Protein AF-A0A540NH86-F1 (afdb_monomer_lite)

Organism: Malus baccata (NCBI:txid106549)

Secondary structure (DSSP, 8-state):
---GGGSHHHHHHHT-S--PPP--GGG----HHHHT---PPP-----SS-----PPPPTT----PPBPTTT--B--

Structure (mmCIF, N/CA/C/O backbone):
data_AF-A0A540NH86-F1
#
_entry.id   AF-A0A540NH86-F1
#
loop_
_atom_site.group_PDB
_atom_site.id
_atom_site.type_symbol
_atom_site.label_atom_id
_atom_site.label_alt_id
_atom_site.label_comp_id
_atom_site.label_asym_id
_atom_site.label_entity_id
_atom_site.label_seq_id
_atom_site.pdbx_PDB_ins_code
_atom_site.Cartn_x
_atom_site.Cartn_y
_atom_site.Cartn_z
_atom_site.occupancy
_atom_site.B_iso_or_equiv
_atom_site.auth_seq_id
_atom_site.auth_comp_id
_atom_site.auth_asym_id
_atom_site.auth_atom_id
_atom_site.pdbx_PDB_model_num
ATOM 1 N N . MET A 1 1 ? 17.612 -8.132 20.467 1.00 70.75 1 MET A N 1
ATOM 2 C CA . MET A 1 1 ? 18.296 -7.542 19.297 1.00 70.75 1 MET A CA 1
ATOM 3 C C . MET A 1 1 ? 17.497 -7.883 18.052 1.00 70.75 1 MET A C 1
ATOM 5 O O . MET A 1 1 ? 17.041 -9.014 17.952 1.00 70.75 1 MET A O 1
ATOM 9 N N . CYS A 1 2 ? 17.259 -6.917 17.163 1.00 77.62 2 CYS A N 1
ATOM 10 C CA . CYS A 1 2 ? 16.564 -7.157 15.896 1.00 77.62 2 CYS A CA 1
ATOM 11 C C . CYS A 1 2 ? 17.471 -7.920 14.920 1.00 77.62 2 CYS A C 1
ATOM 13 O O . CYS A 1 2 ? 18.685 -7.735 14.940 1.00 77.62 2 CYS A O 1
ATOM 15 N N . SER A 1 3 ? 16.879 -8.767 14.074 1.00 85.31 3 SER A N 1
ATOM 16 C CA . SER A 1 3 ? 17.606 -9.456 13.001 1.00 85.31 3 SER A CA 1
ATOM 17 C C . SER A 1 3 ? 18.208 -8.451 12.010 1.00 85.31 3 SER A C 1
ATOM 19 O O . SER A 1 3 ? 17.611 -7.399 11.766 1.00 85.31 3 SER A O 1
ATOM 21 N N . HIS A 1 4 ? 19.359 -8.787 11.416 1.00 85.75 4 HIS A N 1
ATOM 22 C CA . HIS A 1 4 ? 20.076 -7.922 10.471 1.00 85.75 4 HIS A CA 1
ATOM 23 C C . HIS A 1 4 ? 19.209 -7.456 9.293 1.00 85.75 4 HIS A C 1
ATOM 25 O O . HIS A 1 4 ? 19.393 -6.339 8.821 1.00 85.75 4 HIS A O 1
ATOM 31 N N . TYR A 1 5 ? 18.216 -8.251 8.880 1.00 86.00 5 TYR A N 1
ATOM 32 C CA . TYR A 1 5 ? 17.285 -7.904 7.799 1.00 86.00 5 TYR A CA 1
ATOM 33 C C . TYR A 1 5 ? 16.453 -6.638 8.059 1.00 86.00 5 TYR A C 1
ATOM 35 O O . TYR A 1 5 ? 15.998 -6.010 7.111 1.00 86.00 5 TYR A O 1
ATOM 43 N N . TYR A 1 6 ? 16.263 -6.245 9.321 1.00 89.88 6 TYR A N 1
ATOM 44 C CA . TYR A 1 6 ? 15.405 -5.116 9.704 1.00 89.88 6 TYR A CA 1
ATOM 45 C C . TYR A 1 6 ? 16.198 -3.898 10.191 1.00 89.88 6 TYR A C 1
ATOM 47 O O . TYR A 1 6 ? 15.682 -3.080 10.953 1.00 89.88 6 TYR A O 1
ATOM 55 N N . THR A 1 7 ? 17.464 -3.773 9.789 1.00 93.19 7 THR A N 1
ATOM 56 C CA . THR A 1 7 ? 18.234 -2.550 10.045 1.00 93.19 7 THR A CA 1
ATOM 57 C C . THR A 1 7 ? 17.871 -1.463 9.034 1.00 93.19 7 THR A C 1
ATOM 59 O O . THR A 1 7 ? 17.527 -1.757 7.889 1.00 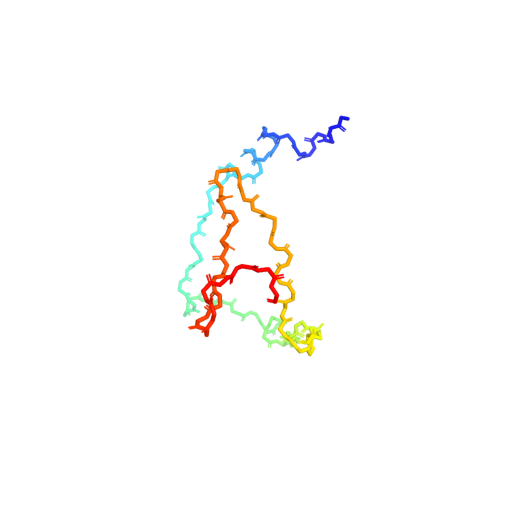93.19 7 THR A O 1
ATOM 62 N N . THR A 1 8 ? 17.992 -0.193 9.431 1.00 92.75 8 THR A N 1
ATOM 63 C CA . THR A 1 8 ? 17.778 0.956 8.533 1.00 92.75 8 THR A CA 1
ATOM 64 C C . THR A 1 8 ? 18.616 0.838 7.264 1.00 92.75 8 THR A C 1
ATOM 66 O O . THR A 1 8 ? 18.128 1.109 6.175 1.00 92.75 8 THR A O 1
ATOM 69 N N . ASN A 1 9 ? 19.859 0.372 7.400 1.00 94.25 9 ASN A N 1
ATOM 70 C CA . ASN A 1 9 ? 20.778 0.225 6.279 1.00 94.25 9 ASN A CA 1
ATOM 71 C C . ASN A 1 9 ? 20.302 -0.855 5.294 1.00 94.25 9 ASN A C 1
ATOM 73 O O . ASN A 1 9 ? 20.312 -0.643 4.087 1.00 94.25 9 ASN A O 1
ATOM 77 N N . SER A 1 10 ? 19.805 -1.987 5.807 1.00 93.44 10 SER A N 1
ATOM 78 C CA . SER A 1 10 ? 19.215 -3.044 4.978 1.00 93.44 10 SER A CA 1
ATOM 79 C C . SER A 1 10 ? 17.979 -2.568 4.218 1.00 93.44 10 SER A C 1
ATOM 81 O O . SER A 1 10 ? 17.826 -2.912 3.051 1.00 93.44 10 SER A O 1
ATOM 83 N N . LEU A 1 11 ? 17.127 -1.750 4.844 1.00 92.19 11 LEU A N 1
ATOM 84 C CA . LEU A 1 11 ? 15.968 -1.165 4.166 1.00 92.19 11 LEU A CA 1
ATOM 85 C C . LEU A 1 11 ? 16.393 -0.172 3.081 1.00 92.19 11 LEU A C 1
ATOM 87 O O . LEU A 1 11 ? 15.872 -0.231 1.976 1.00 92.19 11 LEU A O 1
ATOM 91 N N . VAL A 1 12 ? 17.365 0.700 3.359 1.00 94.62 12 VAL A N 1
ATOM 92 C CA . VAL A 1 12 ? 17.883 1.644 2.356 1.00 94.62 12 VAL A CA 1
ATOM 93 C C . VAL A 1 12 ? 18.431 0.902 1.140 1.00 94.62 12 VAL A C 1
ATOM 95 O O . VAL A 1 12 ? 18.089 1.264 0.025 1.00 94.62 12 VAL A O 1
ATOM 98 N N . ILE A 1 13 ? 19.218 -0.159 1.342 1.00 94.56 13 ILE A N 1
ATOM 99 C CA . ILE A 1 13 ? 19.773 -0.963 0.242 1.00 94.56 13 ILE A CA 1
ATOM 100 C C . ILE A 1 13 ? 18.660 -1.668 -0.545 1.00 94.56 13 ILE A C 1
ATOM 102 O O . ILE A 1 13 ? 18.680 -1.644 -1.771 1.00 94.56 13 ILE A O 1
ATOM 106 N N . ALA A 1 14 ? 17.673 -2.257 0.139 1.00 92.69 14 ALA A N 1
ATOM 107 C CA . ALA A 1 14 ? 16.571 -2.970 -0.511 1.00 92.69 14 ALA A CA 1
ATOM 108 C C . ALA A 1 14 ? 15.701 -2.074 -1.411 1.00 92.69 14 ALA A C 1
ATOM 110 O O . ALA A 1 14 ? 15.123 -2.565 -2.374 1.00 92.69 14 ALA A O 1
ATOM 111 N N . TYR A 1 15 ? 15.618 -0.776 -1.107 1.00 92.38 15 TYR A N 1
ATOM 112 C CA . TYR A 1 15 ? 14.863 0.215 -1.881 1.00 92.38 15 TYR A CA 1
ATOM 113 C C . TYR A 1 15 ? 15.773 1.236 -2.588 1.00 92.38 15 TYR A C 1
ATOM 115 O O . TYR A 1 15 ? 15.307 2.306 -2.972 1.00 92.38 15 TYR A O 1
ATOM 123 N N . ALA A 1 16 ? 17.070 0.944 -2.734 1.00 93.00 16 ALA A N 1
ATOM 124 C CA . ALA A 1 16 ? 18.019 1.854 -3.381 1.00 93.00 16 ALA A CA 1
ATOM 125 C C . ALA A 1 16 ? 17.818 1.922 -4.902 1.00 93.00 16 ALA A C 1
ATOM 127 O O . ALA A 1 16 ? 18.184 2.915 -5.531 1.00 93.00 16 ALA A O 1
ATOM 128 N N . GLU A 1 17 ? 17.261 0.866 -5.493 1.00 92.06 17 GLU A N 1
ATOM 129 C CA . GLU A 1 17 ? 16.975 0.815 -6.922 1.00 92.06 17 GLU A CA 1
ATOM 130 C C . GLU A 1 17 ? 15.798 1.722 -7.297 1.00 92.06 17 GLU A C 1
ATOM 132 O O . GLU A 1 17 ?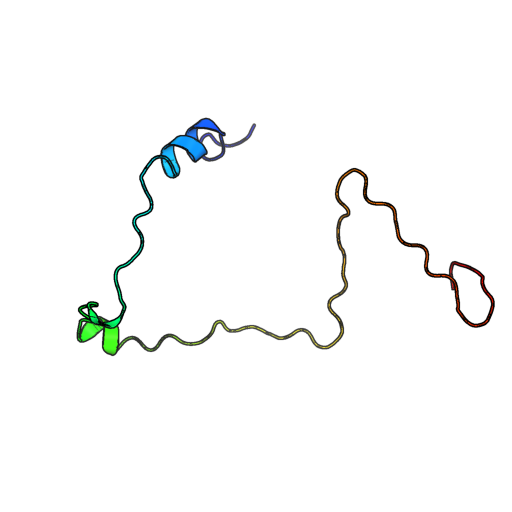 14.826 1.879 -6.554 1.00 92.06 17 GLU A O 1
ATOM 137 N N . ALA A 1 18 ? 15.885 2.324 -8.484 1.00 88.50 18 ALA A N 1
ATOM 138 C CA . ALA A 1 18 ? 14.829 3.175 -9.003 1.00 88.50 18 ALA A CA 1
ATOM 139 C C . ALA A 1 18 ? 13.587 2.338 -9.340 1.00 88.50 18 ALA A C 1
ATOM 141 O O . ALA A 1 18 ? 13.645 1.406 -10.143 1.00 88.50 18 ALA A O 1
ATOM 142 N N . ILE A 1 19 ? 12.446 2.713 -8.762 1.00 85.69 19 ILE A N 1
ATOM 143 C CA . ILE A 1 19 ? 11.149 2.161 -9.148 1.00 85.69 19 ILE A CA 1
ATOM 144 C C . ILE A 1 19 ? 10.726 2.864 -10.436 1.00 85.69 19 ILE A C 1
ATOM 146 O O . ILE A 1 19 ? 10.266 4.007 -10.410 1.00 85.69 19 ILE A O 1
ATOM 150 N N . TRP A 1 20 ? 10.906 2.188 -11.567 1.00 87.38 20 TRP A N 1
ATOM 151 C CA . TRP A 1 20 ? 10.415 2.683 -12.846 1.00 87.38 20 TRP A CA 1
ATOM 152 C C . TRP A 1 20 ? 8.893 2.535 -12.916 1.00 87.38 20 TRP A C 1
ATOM 154 O O . TRP A 1 20 ? 8.366 1.486 -12.533 1.00 87.38 20 TRP A O 1
ATOM 164 N N . PRO A 1 21 ? 8.168 3.564 -13.389 1.00 83.75 21 PRO A N 1
ATOM 165 C CA . PRO A 1 21 ? 6.750 3.417 -13.649 1.00 83.75 21 PRO A CA 1
ATOM 166 C C . PRO A 1 21 ? 6.555 2.332 -14.706 1.00 83.75 21 PRO A C 1
ATOM 168 O O . PRO A 1 21 ? 7.291 2.257 -15.692 1.00 83.75 21 PRO A O 1
ATOM 171 N N . ILE A 1 22 ? 5.554 1.489 -14.486 1.00 85.62 22 ILE A N 1
ATOM 172 C CA . ILE A 1 22 ? 5.106 0.550 -15.507 1.00 85.62 22 ILE A CA 1
ATOM 173 C C . ILE A 1 22 ? 4.523 1.386 -16.658 1.00 85.62 22 ILE A C 1
ATOM 175 O O . ILE A 1 22 ? 3.845 2.385 -16.406 1.00 85.62 22 ILE A O 1
ATOM 179 N N . GLY A 1 23 ? 4.835 1.008 -17.902 1.00 87.00 23 GLY A N 1
ATOM 180 C CA . GLY A 1 23 ? 4.320 1.674 -19.103 1.00 87.00 23 GLY A CA 1
ATOM 181 C C . GLY A 1 23 ? 2.793 1.608 -19.214 1.00 87.00 23 GLY A C 1
ATOM 182 O O . GLY A 1 23 ? 2.131 0.973 -18.389 1.00 87.00 23 GLY A O 1
ATOM 183 N N . ASP A 1 24 ? 2.235 2.253 -20.241 1.00 89.12 24 ASP A N 1
ATOM 184 C CA . ASP A 1 24 ? 0.792 2.222 -20.499 1.00 89.12 24 ASP A CA 1
ATOM 185 C C . ASP A 1 24 ? 0.310 0.771 -20.645 1.00 89.12 24 ASP A C 1
ATOM 187 O O . ASP A 1 24 ? 0.994 -0.070 -21.227 1.00 89.12 24 ASP A O 1
ATOM 191 N N . GLN A 1 25 ? -0.873 0.480 -20.110 1.00 84.19 25 GLN A N 1
ATOM 192 C CA . GLN A 1 25 ? -1.496 -0.835 -20.191 1.00 84.19 25 GLN A CA 1
ATOM 193 C C . GLN A 1 25 ? -1.720 -1.285 -21.640 1.00 84.19 25 GLN A C 1
ATOM 195 O O . GLN A 1 25 ? -1.712 -2.484 -21.911 1.00 84.19 25 GLN A O 1
ATOM 200 N N . ILE A 1 26 ? -1.892 -0.336 -22.566 1.00 86.56 26 ILE A N 1
ATOM 201 C CA . ILE A 1 26 ? -2.031 -0.610 -24.003 1.00 86.56 26 ILE A CA 1
ATOM 202 C C . ILE A 1 26 ? -0.777 -1.299 -24.566 1.00 86.56 26 ILE A C 1
ATOM 204 O O . ILE A 1 26 ? -0.891 -2.136 -25.458 1.00 86.56 26 ILE A O 1
ATOM 208 N N . ASP A 1 27 ? 0.399 -0.995 -24.014 1.00 89.38 27 ASP A N 1
ATOM 209 C CA . ASP A 1 27 ? 1.684 -1.527 -24.475 1.00 89.38 27 ASP A CA 1
ATOM 210 C C . ASP A 1 27 ? 2.062 -2.854 -23.792 1.00 89.38 27 ASP A C 1
ATOM 212 O O . ASP A 1 27 ? 3.137 -3.409 -24.037 1.00 89.38 27 ASP A O 1
ATOM 216 N N . TRP A 1 28 ? 1.219 -3.375 -22.896 1.00 88.75 28 TRP A N 1
ATOM 217 C CA . TRP A 1 28 ? 1.535 -4.592 -22.156 1.00 88.75 28 TRP A CA 1
ATOM 218 C C . TRP A 1 28 ? 1.370 -5.826 -23.040 1.00 88.75 28 TRP A C 1
ATOM 220 O O . TRP A 1 28 ? 0.285 -6.131 -23.533 1.00 88.75 28 TRP A O 1
ATOM 230 N N . ILE A 1 29 ? 2.446 -6.600 -23.172 1.00 86.62 29 ILE A N 1
ATOM 231 C CA . ILE A 1 29 ? 2.401 -7.928 -23.785 1.00 86.62 29 ILE A CA 1
ATOM 232 C C . ILE A 1 29 ? 1.894 -8.907 -22.723 1.00 86.62 29 ILE A C 1
ATOM 234 O O . ILE A 1 29 ? 2.648 -9.341 -21.852 1.00 86.62 29 ILE A O 1
ATOM 238 N N . VAL A 1 30 ? 0.604 -9.236 -22.776 1.00 85.25 30 VAL A N 1
ATOM 239 C CA . VAL A 1 30 ? 0.009 -10.284 -21.938 1.00 85.25 30 VAL A CA 1
ATOM 240 C C . VAL A 1 30 ? 0.225 -11.623 -22.638 1.00 85.25 30 VAL A C 1
ATOM 242 O O . VAL A 1 30 ? -0.239 -11.811 -23.759 1.00 85.25 30 VAL A O 1
ATOM 245 N N . THR A 1 31 ? 0.957 -12.541 -22.006 1.00 88.81 31 THR A N 1
ATOM 246 C CA . THR A 1 31 ? 1.126 -13.905 -22.524 1.00 88.81 31 THR A CA 1
ATOM 247 C C . THR A 1 31 ? -0.160 -14.710 -22.350 1.00 88.81 31 THR A C 1
ATOM 249 O O . THR A 1 31 ? -0.915 -14.463 -21.406 1.00 88.81 31 THR A O 1
ATOM 252 N N . ASP A 1 32 ? -0.387 -15.704 -23.213 1.00 86.75 32 ASP A N 1
ATOM 253 C CA . ASP A 1 32 ? -1.549 -16.600 -23.108 1.00 86.75 32 ASP A CA 1
ATOM 254 C C . ASP A 1 32 ? -1.621 -17.231 -21.710 1.00 86.75 32 ASP A C 1
ATOM 256 O O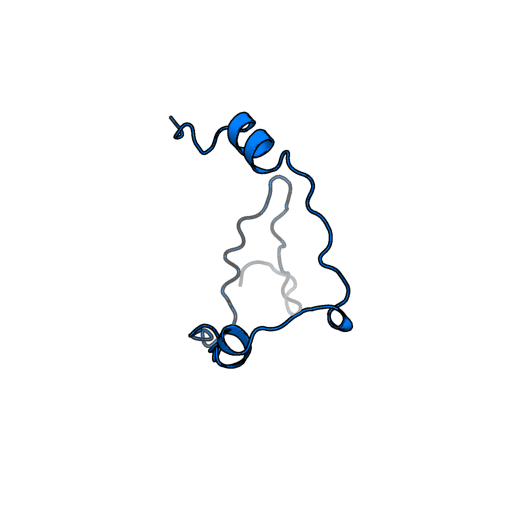 . ASP A 1 32 ? -2.643 -17.110 -21.035 1.00 86.75 32 ASP A O 1
ATOM 260 N N . ASP A 1 33 ? -0.485 -17.721 -21.202 1.00 86.06 33 ASP A N 1
ATOM 261 C CA . ASP A 1 33 ? -0.345 -18.254 -19.844 1.00 86.06 33 ASP A CA 1
ATOM 262 C C . ASP A 1 33 ? -0.849 -17.292 -18.759 1.00 86.06 33 ASP A C 1
ATOM 264 O O . ASP A 1 33 ? -1.447 -17.733 -17.785 1.00 86.06 33 ASP A O 1
ATOM 268 N N . ALA A 1 34 ? -0.599 -15.983 -18.901 1.00 85.00 34 ALA A N 1
ATOM 269 C CA . ALA A 1 34 ? -1.027 -14.968 -17.938 1.00 85.00 34 ALA A CA 1
ATOM 270 C C . ALA A 1 34 ? -2.508 -14.604 -18.101 1.00 85.00 34 ALA A C 1
ATOM 272 O O . ALA A 1 34 ? -3.182 -14.311 -17.112 1.00 85.00 34 ALA A O 1
ATOM 273 N N . SER A 1 35 ? -3.017 -14.637 -19.334 1.00 83.19 35 SER A N 1
ATOM 274 C CA . SER A 1 35 ? -4.427 -14.384 -19.644 1.00 83.19 35 SER A CA 1
ATOM 275 C C . SER A 1 35 ? -5.352 -15.483 -19.106 1.00 83.19 35 SER A C 1
ATOM 277 O O . SER A 1 35 ? -6.494 -15.210 -18.733 1.00 83.19 35 SER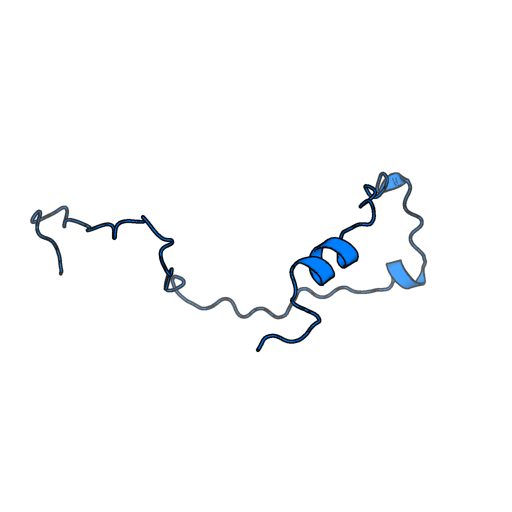 A O 1
ATOM 279 N N . GLU A 1 36 ? -4.835 -16.708 -18.996 1.00 89.06 36 GLU A N 1
ATOM 280 C CA . GLU A 1 36 ? -5.546 -17.869 -18.461 1.00 89.06 36 GLU A CA 1
ATOM 281 C C . GLU A 1 36 ? -5.571 -17.903 -16.921 1.00 89.06 36 GLU A C 1
ATOM 283 O O . GLU A 1 36 ? -6.324 -18.681 -16.323 1.00 89.06 36 GLU A O 1
ATOM 288 N N . ILE A 1 37 ? -4.796 -17.043 -16.244 1.00 90.69 37 ILE A N 1
ATOM 289 C CA . ILE A 1 37 ? -4.761 -16.991 -14.778 1.00 90.69 37 ILE A CA 1
ATOM 290 C C . ILE A 1 37 ? -6.050 -16.367 -14.244 1.00 90.69 37 ILE A C 1
ATOM 292 O O . ILE A 1 37 ? -6.260 -15.154 -14.260 1.00 90.69 37 ILE A O 1
ATOM 296 N N . ILE A 1 38 ? -6.887 -17.206 -13.639 1.00 89.38 38 ILE A N 1
ATOM 297 C CA . ILE A 1 38 ? -8.049 -16.751 -12.877 1.00 89.38 38 ILE A CA 1
ATOM 298 C C . ILE A 1 38 ? -7.585 -16.282 -11.492 1.00 89.38 38 ILE A C 1
ATOM 300 O O . ILE A 1 38 ? -7.340 -17.082 -10.586 1.00 89.38 38 ILE A O 1
ATOM 304 N N . VAL A 1 39 ? -7.505 -14.963 -11.301 1.00 89.81 39 VAL A N 1
ATOM 305 C CA . VAL A 1 39 ? -7.234 -14.358 -9.990 1.00 89.81 39 VAL A CA 1
ATOM 306 C C . VAL A 1 39 ? -8.534 -14.279 -9.190 1.00 89.81 39 VAL A C 1
ATOM 308 O O . VAL A 1 39 ? -9.380 -13.414 -9.417 1.00 89.81 39 VAL A O 1
ATOM 311 N N . LEU A 1 40 ? -8.703 -15.184 -8.225 1.00 92.44 40 LEU A N 1
ATOM 312 C CA . LEU A 1 40 ? -9.825 -15.112 -7.293 1.00 92.44 40 LEU A CA 1
ATOM 313 C C . LEU A 1 40 ? -9.615 -13.970 -6.288 1.00 92.44 40 LEU A C 1
ATOM 315 O O . LEU A 1 40 ? -8.491 -13.753 -5.822 1.00 92.44 40 LEU A O 1
ATOM 319 N N . PRO A 1 41 ? -10.683 -13.255 -5.891 1.00 88.62 41 PRO A N 1
ATOM 320 C CA . PRO A 1 41 ? -10.574 -12.276 -4.825 1.00 88.62 41 PRO A CA 1
ATOM 321 C C . PRO A 1 41 ? -10.130 -12.965 -3.526 1.00 88.62 41 PRO A C 1
ATOM 323 O O . PRO A 1 41 ? -10.491 -14.122 -3.278 1.00 88.62 41 PRO A O 1
ATOM 326 N N . PRO A 1 42 ? -9.383 -12.267 -2.652 1.00 88.94 42 PRO A N 1
ATOM 327 C CA . PRO A 1 42 ? -8.995 -12.828 -1.370 1.00 88.94 42 PRO A CA 1
ATOM 328 C C . PRO A 1 42 ? -10.242 -13.242 -0.589 1.00 88.94 42 PRO A C 1
ATOM 330 O O . PRO A 1 42 ? -11.219 -12.489 -0.495 1.00 88.94 42 PRO A O 1
ATOM 333 N N . ILE A 1 43 ? -10.194 -14.433 0.011 1.00 85.94 43 ILE A N 1
ATOM 334 C CA . ILE A 1 43 ? -11.271 -14.936 0.864 1.00 85.94 43 ILE A CA 1
ATOM 335 C C . ILE A 1 43 ? -11.293 -14.085 2.134 1.00 85.94 43 ILE A C 1
ATOM 337 O O . ILE A 1 43 ? -10.616 -14.363 3.124 1.00 85.94 43 ILE A O 1
ATOM 341 N N . THR A 1 44 ? -12.071 -13.008 2.106 1.00 80.56 44 THR A N 1
ATOM 342 C CA . THR A 1 44 ? -12.247 -12.122 3.251 1.00 80.56 44 THR A CA 1
ATOM 343 C C . THR A 1 44 ? -13.591 -12.397 3.904 1.00 80.56 44 THR A C 1
ATOM 345 O O . THR A 1 44 ? -14.648 -12.362 3.277 1.00 80.56 44 THR A O 1
ATOM 348 N N . ARG A 1 45 ? -13.579 -12.655 5.214 1.00 81.25 45 ARG A N 1
ATOM 349 C CA . ARG A 1 45 ? -14.804 -12.573 6.011 1.00 81.25 45 ARG A CA 1
ATOM 350 C C . ARG A 1 45 ? -15.000 -11.119 6.412 1.00 81.25 45 ARG A C 1
ATOM 352 O O . ARG A 1 45 ? -14.261 -10.603 7.255 1.00 81.25 45 ARG A O 1
ATOM 359 N N . ARG A 1 46 ? -16.015 -10.457 5.854 1.00 74.00 46 ARG A N 1
ATOM 360 C CA . ARG A 1 46 ? -16.484 -9.180 6.401 1.00 74.00 46 ARG A CA 1
ATOM 361 C C . ARG A 1 46 ? -16.980 -9.449 7.820 1.00 74.00 46 ARG A C 1
ATOM 363 O O . ARG A 1 46 ? -17.935 -10.196 8.016 1.00 74.00 46 ARG A O 1
ATOM 370 N N . ARG A 1 47 ? -16.320 -8.874 8.827 1.00 75.75 47 ARG A N 1
ATOM 371 C CA . ARG A 1 47 ? -16.841 -8.940 10.197 1.00 75.75 47 ARG A CA 1
ATOM 372 C C . ARG A 1 47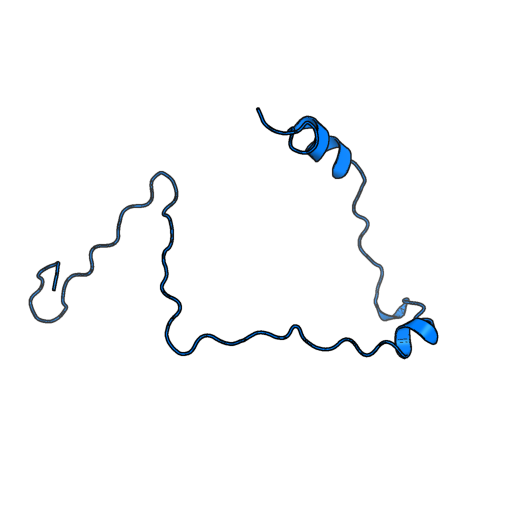 ? -18.196 -8.236 10.216 1.00 75.75 47 ARG A C 1
ATOM 374 O O . ARG A 1 47 ? -18.292 -7.092 9.776 1.00 75.75 47 ARG A O 1
ATOM 381 N N . TYR A 1 48 ? -19.223 -8.921 10.709 1.00 75.38 48 TYR A N 1
ATOM 382 C CA . TYR A 1 48 ? -20.500 -8.285 11.009 1.00 75.38 48 TYR A CA 1
ATOM 383 C C . TYR A 1 48 ? -20.299 -7.233 12.108 1.00 75.38 48 TYR A C 1
ATOM 385 O O . TYR A 1 48 ? -19.577 -7.460 13.081 1.00 75.38 48 TYR A O 1
ATOM 393 N N . GLY A 1 49 ? -20.941 -6.078 11.933 1.00 78.00 49 GLY A N 1
ATOM 394 C CA . GLY A 1 49 ? -20.874 -4.953 12.862 1.00 78.00 49 GLY A CA 1
ATOM 395 C C . GLY A 1 49 ? -19.754 -3.950 12.574 1.00 78.00 49 GLY A C 1
ATOM 396 O O . GLY A 1 49 ? -18.883 -4.140 11.724 1.00 78.00 49 GLY A O 1
ATOM 397 N N . ARG A 1 50 ? -19.793 -2.830 13.299 1.00 74.75 50 ARG A N 1
ATOM 398 C CA . ARG A 1 50 ? -18.773 -1.782 13.216 1.00 74.75 50 ARG A CA 1
ATOM 399 C C . ARG A 1 50 ? -17.429 -2.356 13.658 1.00 74.75 50 ARG A C 1
ATOM 401 O O . ARG A 1 50 ? -17.333 -2.960 14.729 1.00 74.75 50 ARG A O 1
ATOM 408 N N . ARG A 1 51 ? -16.375 -2.141 12.865 1.00 71.12 51 ARG A N 1
ATOM 409 C CA . ARG A 1 51 ? -15.006 -2.456 13.290 1.00 71.12 51 ARG A CA 1
ATOM 410 C C . ARG A 1 51 ? -14.776 -1.747 14.624 1.00 71.12 51 ARG A C 1
ATOM 412 O O . ARG A 1 51 ? -14.916 -0.530 14.697 1.00 71.12 51 ARG A O 1
ATOM 419 N N . LYS A 1 52 ? -14.453 -2.498 15.682 1.00 69.00 52 LYS A N 1
ATOM 420 C CA . LYS A 1 52 ? -13.960 -1.879 16.914 1.00 69.00 52 LYS A CA 1
ATOM 421 C C . LYS A 1 52 ? -12.681 -1.142 16.532 1.00 69.00 52 LYS A C 1
ATOM 423 O O . LYS A 1 52 ? -11.671 -1.779 16.235 1.00 69.00 52 LYS A O 1
ATOM 428 N N . GLU A 1 53 ? -12.748 0.181 16.495 1.00 70.50 53 GLU A N 1
ATOM 429 C CA . GLU A 1 53 ? -11.592 1.060 16.378 1.00 70.50 53 GLU A CA 1
ATOM 430 C C . GLU A 1 53 ? -10.816 0.955 17.696 1.00 70.50 53 GLU A C 1
ATOM 432 O O . GLU A 1 53 ? -10.858 1.837 18.545 1.00 70.50 53 GLU A O 1
ATOM 437 N N . LYS A 1 54 ? -10.102 -0.157 17.908 1.00 69.56 54 LYS A N 1
ATOM 438 C CA . LYS A 1 54 ? -8.999 -0.190 18.873 1.00 69.56 54 LYS A CA 1
ATOM 439 C C . LYS A 1 54 ? -7.828 0.572 18.255 1.00 69.56 54 LYS A C 1
ATOM 441 O O . LYS A 1 54 ? -6.791 -0.010 17.952 1.00 69.56 54 LYS A O 1
ATOM 446 N N . ARG A 1 55 ? -8.052 1.851 17.953 1.00 80.50 55 ARG A N 1
ATOM 447 C CA . ARG A 1 55 ? -7.021 2.731 17.427 1.00 80.50 55 ARG A CA 1
ATOM 448 C C . ARG A 1 55 ? -6.063 3.004 18.575 1.00 80.50 55 ARG A C 1
ATOM 450 O O . ARG A 1 55 ? -6.488 3.473 19.629 1.00 80.50 55 ARG A O 1
ATOM 457 N N . ILE A 1 56 ? -4.799 2.658 18.380 1.00 80.62 56 ILE A N 1
ATOM 458 C CA . ILE A 1 56 ? -3.730 3.100 19.269 1.00 80.62 56 ILE A CA 1
ATOM 459 C C . ILE A 1 56 ? -3.418 4.532 18.831 1.00 80.62 56 ILE A C 1
ATOM 461 O O . ILE A 1 56 ? -3.073 4.713 17.662 1.00 80.62 56 ILE A O 1
ATOM 465 N N . PRO A 1 57 ? -3.625 5.542 19.690 1.00 77.88 57 PRO A N 1
ATOM 466 C CA . PRO A 1 57 ? -3.316 6.911 19.327 1.00 77.88 57 PRO A CA 1
ATOM 467 C C . PRO A 1 57 ? -1.805 7.100 19.157 1.00 77.88 57 PRO A C 1
ATOM 469 O O . PRO A 1 57 ? -1.008 6.473 19.860 1.00 77.88 57 PRO A O 1
ATOM 472 N N . SER A 1 58 ? -1.421 7.967 18.228 1.00 83.56 58 SER A N 1
ATOM 473 C CA . SER A 1 58 ? -0.043 8.434 18.064 1.00 83.56 58 SER A CA 1
ATOM 474 C C . SER A 1 58 ? 0.348 9.388 19.201 1.00 83.56 58 SER A C 1
ATOM 476 O O . SER A 1 58 ? -0.510 9.938 19.897 1.00 83.56 58 SER A O 1
ATOM 478 N N . CYS A 1 59 ? 1.651 9.612 19.399 1.00 84.81 59 CYS A N 1
ATOM 479 C CA . CYS A 1 59 ? 2.133 10.586 20.380 1.00 84.81 59 CYS A CA 1
ATOM 480 C C . CYS A 1 59 ? 1.564 11.985 20.084 1.00 84.81 59 CYS A C 1
ATOM 482 O O . CYS A 1 59 ? 1.743 12.499 18.983 1.00 84.81 59 CYS A O 1
ATOM 484 N N . GLY A 1 60 ? 0.893 12.591 21.070 1.00 83.44 60 GLY A N 1
ATOM 485 C CA . GLY A 1 60 ? 0.279 13.922 20.961 1.00 83.44 60 GLY A CA 1
ATOM 486 C C . GLY A 1 60 ? -1.207 13.927 20.591 1.00 83.44 60 GLY A C 1
ATOM 487 O O . GLY A 1 60 ? -1.834 14.980 20.624 1.00 83.44 60 GLY A O 1
ATOM 488 N N . GLU A 1 61 ? -1.802 12.775 20.281 1.00 83.38 61 GLU A N 1
ATOM 489 C CA . GLU A 1 61 ? -3.240 12.704 20.031 1.00 83.38 61 GLU A CA 1
ATOM 490 C C . GLU A 1 61 ? -4.038 12.651 21.340 1.00 83.38 61 GLU A C 1
ATOM 492 O O . GLU A 1 61 ? -3.908 11.725 22.146 1.00 83.38 61 GLU A O 1
ATOM 497 N N . GLU A 1 62 ? -4.915 13.633 21.533 1.00 79.94 62 GLU A N 1
ATOM 498 C CA . GLU A 1 62 ? -5.794 13.690 22.695 1.00 79.94 62 GLU A CA 1
ATOM 499 C C . GLU A 1 62 ? -7.011 12.767 22.523 1.00 79.94 62 GLU A C 1
ATOM 501 O O . GLU A 1 62 ? -7.593 12.625 21.441 1.00 79.94 62 GLU A O 1
ATOM 506 N N . LYS A 1 63 ? -7.428 12.111 23.612 1.00 74.19 63 LYS A N 1
ATOM 507 C CA . LYS A 1 63 ? -8.639 11.286 23.601 1.00 74.19 63 LYS A CA 1
ATOM 508 C C . LYS A 1 63 ? -9.859 12.195 23.469 1.00 74.19 63 LYS A C 1
ATOM 510 O O . LYS A 1 63 ? -10.186 12.934 24.391 1.00 74.19 63 LYS A O 1
ATOM 515 N N . SER A 1 64 ? -10.574 12.090 22.349 1.00 70.81 64 SER A N 1
ATOM 516 C CA . SER A 1 64 ? -11.848 12.792 22.168 1.00 70.81 64 SER A CA 1
ATOM 517 C C . SER A 1 64 ? -12.849 12.360 23.247 1.00 70.81 64 SER A C 1
ATOM 519 O O . SER A 1 64 ? -13.254 11.195 23.306 1.00 70.81 64 SER A O 1
ATOM 521 N N . THR A 1 65 ? -13.253 13.302 24.101 1.00 75.25 65 THR A N 1
ATOM 522 C CA . THR A 1 65 ? -14.369 13.111 25.030 1.00 75.25 65 THR A CA 1
ATOM 523 C C . THR A 1 65 ? -15.662 13.461 24.303 1.00 75.25 65 THR A C 1
ATOM 525 O O . THR A 1 65 ? -15.847 14.576 23.816 1.00 75.25 65 THR A O 1
ATOM 528 N N . ARG A 1 66 ? -16.566 12.487 24.170 1.00 78.62 66 ARG A N 1
ATOM 529 C CA . ARG A 1 66 ? -17.908 12.760 23.652 1.00 78.62 66 ARG A CA 1
ATOM 530 C C . ARG A 1 66 ? -18.787 13.208 24.811 1.00 78.62 66 ARG A C 1
ATOM 532 O O . ARG A 1 66 ? -19.002 12.440 25.744 1.00 78.62 66 ARG A O 1
ATOM 539 N N . LYS A 1 67 ? -19.307 14.430 24.711 1.00 86.75 67 LYS A N 1
ATOM 540 C CA . LYS A 1 67 ? -20.376 14.927 25.578 1.00 86.75 67 LYS A CA 1
ATOM 541 C C . LYS A 1 67 ? -21.708 14.411 25.061 1.00 86.75 67 LYS A C 1
ATOM 543 O O . LYS A 1 67 ? -21.959 14.425 23.855 1.00 86.75 67 LYS A O 1
ATOM 548 N N . CYS A 1 68 ? -22.569 13.969 25.964 1.00 84.50 68 CYS A N 1
ATOM 549 C CA . CYS A 1 68 ? -23.932 13.622 25.602 1.00 84.50 68 CYS A CA 1
ATOM 550 C C . CYS A 1 68 ? -24.681 14.873 25.133 1.00 84.50 68 CYS A C 1
ATOM 552 O O . CYS A 1 68 ? -24.710 15.880 25.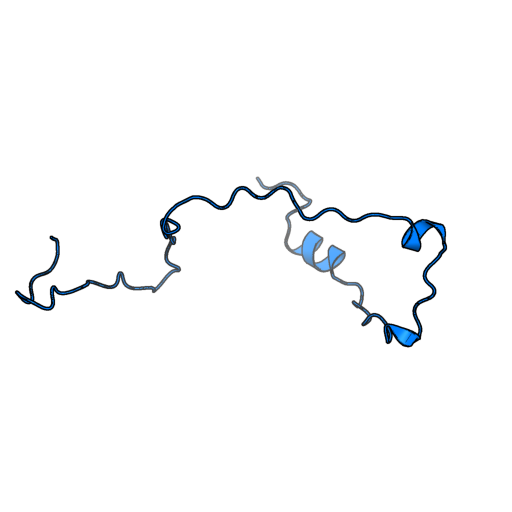838 1.00 84.50 68 CYS A O 1
ATOM 554 N N . SER A 1 69 ? -25.323 14.812 23.966 1.00 84.12 69 SER A N 1
ATOM 555 C CA . SER A 1 69 ? -26.118 15.934 23.445 1.00 84.12 69 SER A CA 1
ATOM 556 C C . SER A 1 69 ? -27.341 16.246 24.309 1.00 84.12 69 SER A C 1
ATOM 558 O O . SER A 1 69 ? -27.843 17.363 24.270 1.00 84.12 69 SER A O 1
ATOM 560 N N . LYS A 1 70 ? -27.816 15.271 25.097 1.00 88.56 70 LYS A N 1
ATOM 561 C CA . LYS A 1 70 ? -29.010 15.411 25.934 1.00 88.56 70 LYS A CA 1
ATOM 562 C C . LYS A 1 70 ? -28.718 15.994 27.316 1.00 88.56 70 LYS A C 1
ATOM 564 O O . LYS A 1 70 ? -29.490 16.816 27.789 1.00 88.56 70 LYS A O 1
ATOM 569 N N . CYS A 1 71 ? -27.644 15.559 27.976 1.00 91.06 71 CYS A N 1
ATOM 570 C CA . CYS A 1 71 ? -27.336 15.975 29.352 1.00 91.06 71 CYS A CA 1
ATOM 571 C C . CYS A 1 71 ? -25.987 16.688 29.515 1.00 91.06 71 CYS A C 1
ATOM 573 O O . CYS A 1 71 ? -25.649 17.095 30.621 1.00 91.06 71 CYS A O 1
ATOM 575 N N . GLY A 1 72 ? -25.193 16.831 28.451 1.00 86.69 72 GLY A N 1
ATOM 576 C CA . GLY A 1 72 ? -23.912 17.545 28.466 1.00 86.69 72 GLY A CA 1
ATOM 577 C C . GLY A 1 72 ? -22.777 16.853 29.232 1.00 86.69 72 GLY A C 1
ATOM 578 O O . GLY A 1 72 ? -21.638 17.315 29.159 1.00 86.69 72 GLY A O 1
ATOM 579 N N . SER A 1 73 ? -23.055 15.755 29.940 1.00 85.94 73 SER A N 1
ATOM 580 C CA . SER A 1 73 ? -22.067 15.018 30.726 1.00 85.94 73 SER A CA 1
ATOM 581 C C . SER A 1 73 ? -21.269 14.016 29.884 1.00 85.94 73 SER A C 1
ATOM 583 O O . SER A 1 73 ? -21.681 13.607 28.793 1.00 85.94 73 SER A O 1
ATOM 585 N N . ASN A 1 74 ? -20.103 13.634 30.408 1.00 87.31 74 ASN A N 1
ATOM 586 C CA . ASN A 1 74 ? -19.217 12.618 29.840 1.00 87.31 74 ASN A CA 1
ATOM 587 C C . ASN A 1 74 ? -19.424 11.269 30.558 1.00 87.31 74 ASN A C 1
ATOM 589 O O . ASN A 1 74 ? -19.682 11.260 31.759 1.00 87.31 74 ASN A O 1
ATOM 593 N N . GLY A 1 75 ? -19.212 10.143 29.864 1.00 74.25 75 GLY A N 1
ATOM 594 C CA . GLY A 1 75 ? -18.922 8.852 30.516 1.00 74.25 75 GLY A CA 1
ATOM 595 C C . GLY A 1 75 ? -20.078 7.867 30.740 1.00 74.25 75 GLY A C 1
ATOM 596 O O . GLY A 1 75 ? -19.907 6.957 31.546 1.00 74.25 75 GLY A O 1
ATOM 597 N N . HIS A 1 76 ? -21.207 8.007 30.040 1.00 69.06 76 HIS A N 1
ATOM 598 C CA . HIS A 1 76 ? -22.290 7.011 30.011 1.00 69.06 76 HIS A CA 1
ATOM 599 C C . HIS A 1 76 ? -22.600 6.557 28.581 1.00 69.06 76 HIS A C 1
ATOM 601 O O . HIS A 1 76 ? -22.173 7.263 27.636 1.00 69.06 76 HIS A O 1
#

pLDDT: mean 84.26, std 6.94, range [69.0, 94.62]

Sequence (76 aa):
MCSHYYTTNSLVIAYAEAIWPIGDQIDWIVTDDASEIIVLPPITRRRYGRRKEKRIPSCGEEKSTRKCSKCGSNGH

Foldseek 3Di:
DDDPCPDPVNVCVVPVDDDDDDDDPVPDDQDPVNVPDDDDDPPDDDDPDDPPCPPDDDPPDDDDFDQDPVPRDTDD

Radius of gyration: 24.42 Å; chains: 1; bounding box: 50×36×55 Å